Protein AF-A0A2W6CKY6-F1 (afdb_monomer_lite)

pLDDT: mean 83.24, std 12.64, range [42.66, 97.38]

Sequence (65 aa):
MSPTPEQPERWPADDFVSTEELVRRLGITPIASVDQLAQDNPFDSDEEYQELLADVYVSRRSCIS

Structure (mmCIF, N/CA/C/O backbone):
data_AF-A0A2W6CKY6-F1
#
_entry.id   AF-A0A2W6CKY6-F1
#
loop_
_atom_site.group_PDB
_atom_site.id
_atom_site.type_symbol
_atom_site.label_atom_id
_atom_site.label_alt_id
_atom_site.label_comp_id
_atom_site.label_asym_id
_atom_site.label_entity_id
_atom_site.label_seq_id
_atom_site.pdbx_PDB_ins_code
_atom_site.Cartn_x
_atom_site.Cartn_y
_atom_site.Cartn_z
_atom_site.occupancy
_atom_site.B_iso_or_equiv
_atom_site.auth_seq_id
_atom_site.auth_comp_id
_atom_site.auth_asym_id
_atom_site.auth_atom_id
_atom_site.pdbx_PDB_model_num
ATOM 1 N N . MET A 1 1 ? -2.195 2.634 -18.387 1.00 42.66 1 MET A N 1
ATOM 2 C CA . MET A 1 1 ? -1.039 1.812 -18.789 1.00 42.66 1 MET A CA 1
ATOM 3 C C . MET A 1 1 ? 0.205 2.594 -18.422 1.00 42.66 1 MET A C 1
ATOM 5 O O . MET A 1 1 ? 0.470 3.604 -19.063 1.00 42.66 1 MET A O 1
ATOM 9 N N . SER A 1 2 ? 0.873 2.227 -17.330 1.00 52.94 2 SER A N 1
ATOM 10 C CA . SER A 1 2 ? 2.172 2.816 -16.984 1.00 52.94 2 SER A CA 1
ATOM 11 C C . SER A 1 2 ? 3.226 2.252 -17.941 1.00 52.94 2 SER A C 1
ATOM 13 O O . SER A 1 2 ? 3.112 1.076 -18.290 1.00 52.94 2 SER A O 1
ATOM 15 N N . PRO A 1 3 ? 4.196 3.053 -18.411 1.00 59.00 3 PRO A N 1
ATOM 16 C CA . PRO A 1 3 ? 5.212 2.565 -19.336 1.00 59.00 3 PRO A CA 1
ATOM 17 C C . PRO A 1 3 ? 6.004 1.428 -18.685 1.00 59.00 3 PRO A C 1
AT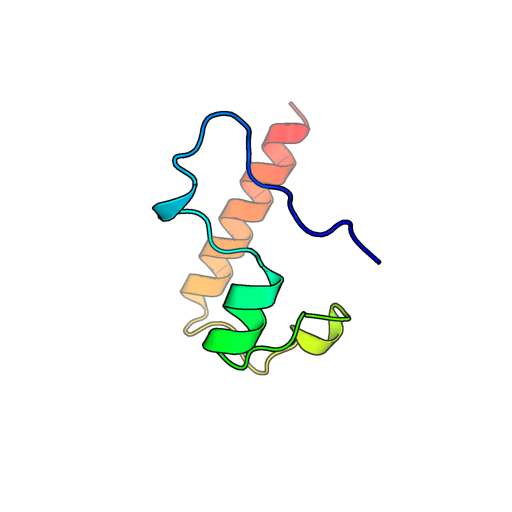OM 19 O O . PRO A 1 3 ? 6.379 1.522 -17.514 1.00 59.00 3 PRO A O 1
ATOM 22 N N . THR A 1 4 ? 6.231 0.353 -19.442 1.00 64.44 4 THR A N 1
ATOM 23 C CA . THR A 1 4 ? 7.141 -0.724 -19.050 1.00 64.44 4 THR A CA 1
ATOM 24 C C . THR A 1 4 ? 8.493 -0.098 -18.715 1.00 64.44 4 THR A C 1
ATOM 26 O O . THR A 1 4 ? 9.001 0.668 -19.535 1.00 64.44 4 THR A O 1
ATOM 29 N N . PRO A 1 5 ? 9.068 -0.357 -17.529 1.00 66.12 5 PRO A N 1
ATOM 30 C CA . PRO A 1 5 ? 10.361 0.210 -17.191 1.00 66.12 5 PRO A CA 1
ATOM 31 C C . PRO A 1 5 ? 11.397 -0.304 -18.185 1.00 66.12 5 PRO A C 1
ATOM 33 O O . PRO A 1 5 ? 11.606 -1.512 -18.315 1.00 66.12 5 PRO A O 1
ATOM 36 N N . GLU A 1 6 ? 11.997 0.628 -18.916 1.00 70.69 6 GLU A N 1
ATOM 37 C CA . GLU A 1 6 ? 13.072 0.346 -19.856 1.00 70.69 6 GLU A CA 1
ATOM 38 C C . GLU A 1 6 ? 14.390 0.171 -19.098 1.00 70.69 6 GLU A C 1
ATOM 40 O O . GLU A 1 6 ? 14.602 0.756 -18.030 1.00 70.69 6 GLU A O 1
ATOM 45 N N . GLN A 1 7 ? 15.278 -0.657 -19.648 1.00 68.56 7 GLN A N 1
ATOM 46 C CA . GLN A 1 7 ? 16.603 -0.869 -19.085 1.00 68.56 7 GLN A CA 1
ATOM 47 C C . GLN A 1 7 ? 17.359 0.470 -19.035 1.00 68.56 7 GLN A C 1
ATOM 49 O O . GLN A 1 7 ? 17.536 1.106 -20.076 1.00 68.56 7 GLN A O 1
ATOM 54 N N . PRO A 1 8 ? 17.860 0.898 -17.864 1.00 72.19 8 PRO A N 1
ATOM 55 C CA . PRO A 1 8 ? 18.713 2.076 -17.785 1.00 72.19 8 PRO A CA 1
ATOM 56 C C . PRO A 1 8 ? 19.992 1.843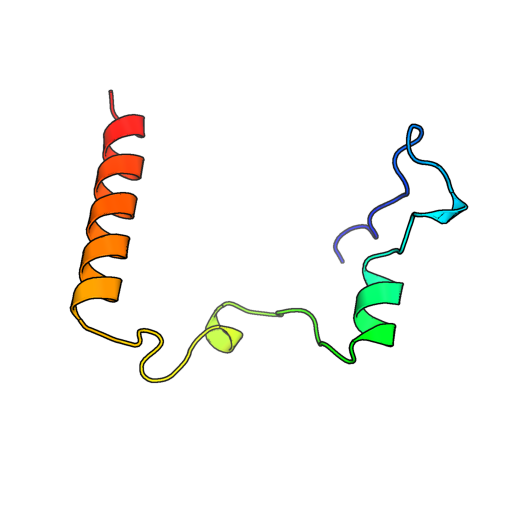 -18.596 1.00 72.19 8 PRO A C 1
ATOM 58 O O . PRO A 1 8 ? 20.650 0.822 -18.403 1.00 72.19 8 PRO A O 1
ATOM 61 N N . GLU A 1 9 ? 20.396 2.804 -19.437 1.00 69.81 9 GLU A N 1
ATOM 62 C CA . GLU A 1 9 ? 21.556 2.687 -20.353 1.00 69.81 9 GLU A CA 1
ATOM 63 C C . GLU A 1 9 ? 22.872 2.248 -19.676 1.00 69.81 9 GLU A C 1
ATOM 65 O O . GLU A 1 9 ? 23.798 1.784 -20.336 1.00 69.81 9 GLU A O 1
ATOM 70 N N . ARG A 1 10 ? 22.975 2.404 -18.351 1.00 70.31 10 ARG A N 1
ATOM 71 C CA . ARG A 1 10 ? 24.175 2.122 -17.555 1.00 70.31 10 ARG A CA 1
ATOM 72 C C . ARG A 1 10 ? 24.211 0.715 -16.937 1.00 70.31 10 ARG A C 1
ATOM 74 O O . ARG A 1 10 ? 25.219 0.372 -16.324 1.00 70.31 10 ARG A O 1
ATOM 81 N N . TRP A 1 11 ? 23.149 -0.085 -17.048 1.00 68.69 11 TRP A N 1
ATOM 82 C CA . TRP A 1 11 ? 23.108 -1.422 -16.444 1.00 68.69 11 TRP A CA 1
ATOM 83 C C . TRP A 1 11 ? 23.569 -2.499 -17.437 1.00 68.69 11 TRP A C 1
ATOM 85 O O . TRP A 1 11 ? 23.098 -2.483 -18.579 1.00 68.69 11 TRP A O 1
ATOM 95 N N . PRO A 1 12 ? 24.448 -3.444 -17.037 1.00 74.25 12 PRO A N 1
ATOM 96 C CA . PRO A 1 12 ? 24.701 -4.647 -17.824 1.00 74.25 12 PRO A CA 1
ATOM 97 C C . PRO A 1 12 ? 23.387 -5.333 -18.219 1.00 74.25 12 PRO A C 1
ATOM 99 O O . PRO A 1 12 ? 22.538 -5.591 -17.368 1.00 74.25 12 PRO A O 1
ATOM 102 N N . ALA A 1 13 ? 23.225 -5.617 -19.515 1.00 64.75 13 ALA A N 1
ATOM 103 C CA . ALA A 1 13 ? 22.000 -6.205 -20.063 1.00 64.75 13 ALA A CA 1
ATOM 104 C C . ALA A 1 13 ? 21.693 -7.600 -19.498 1.00 64.75 13 ALA A C 1
ATOM 106 O O . ALA A 1 13 ? 20.528 -7.975 -19.408 1.00 64.75 13 ALA A O 1
ATOM 107 N N . ASP A 1 14 ? 22.722 -8.332 -19.067 1.00 69.25 14 ASP A N 1
ATOM 108 C CA . ASP A 1 14 ? 22.581 -9.690 -18.536 1.00 69.25 14 ASP A CA 1
ATOM 109 C C . ASP A 1 14 ? 21.926 -9.738 -17.141 1.00 69.25 14 ASP A C 1
ATOM 111 O O . ASP A 1 14 ? 21.381 -10.774 -16.760 1.00 69.25 14 ASP A O 1
ATOM 115 N N . ASP A 1 15 ? 21.910 -8.617 -16.407 1.00 76.56 15 ASP A N 1
ATOM 116 C CA . ASP A 1 15 ? 21.358 -8.530 -15.045 1.00 76.56 15 ASP A CA 1
ATOM 117 C C . ASP A 1 15 ? 19.972 -7.860 -14.990 1.00 76.56 15 ASP A C 1
ATOM 119 O O . ASP A 1 15 ? 19.337 -7.812 -13.932 1.00 76.56 15 ASP A O 1
ATOM 123 N N . PHE A 1 16 ? 19.479 -7.322 -16.111 1.00 81.50 16 PHE A N 1
ATOM 124 C CA . PHE A 1 16 ? 18.190 -6.635 -16.145 1.00 81.50 16 PHE A CA 1
ATOM 125 C C . PHE A 1 16 ? 17.031 -7.619 -16.344 1.00 81.50 16 PHE A C 1
ATOM 127 O O . PHE A 1 16 ? 16.974 -8.374 -17.313 1.00 81.50 16 PHE A O 1
ATOM 134 N N . VAL A 1 17 ? 16.046 -7.558 -15.448 1.00 83.81 17 VAL A N 1
ATOM 135 C CA . VAL A 1 17 ? 14.778 -8.282 -15.572 1.00 83.81 17 VAL A CA 1
ATOM 136 C C . VAL A 1 17 ? 13.652 -7.257 -15.549 1.00 83.81 17 VAL A C 1
ATOM 138 O O . VAL A 1 17 ? 13.515 -6.506 -14.584 1.00 83.81 17 VAL A O 1
ATOM 141 N N . SER A 1 18 ? 12.843 -7.212 -16.611 1.00 85.00 18 SER A N 1
ATOM 142 C CA . SER A 1 18 ? 11.718 -6.276 -16.681 1.00 85.00 18 SER A CA 1
ATOM 143 C C . SER A 1 18 ? 10.671 -6.594 -15.612 1.00 85.00 18 SER A C 1
ATOM 145 O O . SER A 1 18 ? 10.511 -7.744 -15.196 1.00 85.00 18 SER A O 1
ATOM 147 N N . THR A 1 19 ? 9.895 -5.591 -15.198 1.00 84.31 19 THR A N 1
ATOM 148 C CA . THR A 1 19 ? 8.786 -5.804 -14.254 1.00 84.31 19 THR A CA 1
ATOM 149 C C . THR A 1 19 ? 7.798 -6.849 -14.763 1.00 84.31 19 THR A C 1
ATOM 151 O O . THR A 1 19 ? 7.305 -7.650 -13.979 1.00 84.31 19 THR A O 1
ATOM 154 N N . GLU A 1 20 ? 7.543 -6.891 -16.070 1.00 86.00 20 GLU A N 1
ATOM 155 C CA . GLU A 1 20 ? 6.652 -7.884 -16.674 1.00 86.00 20 GLU A CA 1
ATOM 156 C C . GLU A 1 20 ? 7.221 -9.308 -16.584 1.00 86.00 20 GLU A C 1
ATOM 158 O O . GLU A 1 20 ? 6.498 -10.253 -16.265 1.00 86.00 20 GLU A O 1
ATOM 163 N N . GLU A 1 21 ? 8.536 -9.461 -16.756 1.00 88.75 21 GLU A N 1
ATOM 164 C CA . GLU A 1 21 ? 9.214 -10.739 -16.555 1.00 88.75 21 GLU A CA 1
ATOM 165 C C . GLU A 1 21 ? 9.213 -11.162 -15.077 1.00 88.75 21 GLU A C 1
ATOM 167 O O . GLU A 1 21 ? 8.998 -12.338 -14.777 1.00 88.75 21 GLU A O 1
ATOM 172 N N . LEU A 1 22 ? 9.389 -10.222 -14.142 1.00 88.62 22 LEU A N 1
ATOM 173 C CA . LEU A 1 22 ? 9.277 -10.490 -12.702 1.00 88.62 22 LEU A CA 1
ATOM 174 C C . LEU A 1 22 ? 7.861 -10.936 -12.318 1.00 88.62 22 LEU A C 1
ATOM 176 O O . LEU A 1 22 ? 7.703 -11.938 -11.622 1.00 88.62 22 LEU A O 1
ATOM 180 N N . VAL A 1 23 ? 6.840 -10.240 -12.820 1.00 89.94 23 VAL A N 1
ATOM 181 C CA . VAL A 1 23 ? 5.420 -10.584 -12.648 1.00 89.94 23 VAL A CA 1
ATOM 182 C C . VAL A 1 23 ? 5.152 -12.006 -13.142 1.00 89.94 23 VAL A C 1
ATOM 184 O O . VAL A 1 23 ? 4.579 -12.816 -12.412 1.00 89.94 23 VAL A O 1
ATOM 187 N N . ARG A 1 24 ? 5.651 -12.352 -14.337 1.00 89.88 24 ARG A N 1
ATOM 188 C CA . ARG A 1 24 ? 5.508 -13.694 -14.915 1.00 89.88 24 ARG A CA 1
ATOM 189 C C . ARG A 1 24 ? 6.213 -14.774 -14.092 1.00 89.88 24 ARG A C 1
ATOM 191 O O . ARG A 1 24 ? 5.636 -15.836 -13.882 1.00 89.88 24 ARG A O 1
ATOM 198 N N . ARG A 1 25 ? 7.449 -14.528 -13.642 1.00 93.56 25 ARG A N 1
ATOM 199 C CA . ARG A 1 25 ? 8.252 -15.503 -12.876 1.00 93.56 25 ARG A CA 1
ATOM 200 C C . ARG A 1 25 ? 7.690 -15.772 -11.486 1.00 93.56 25 ARG A C 1
ATOM 202 O O . ARG A 1 25 ? 7.746 -16.907 -11.026 1.00 93.56 25 ARG A O 1
ATOM 209 N N . LEU A 1 26 ? 7.188 -14.734 -10.823 1.00 90.75 26 LEU A N 1
ATOM 210 C CA . LEU A 1 26 ? 6.698 -14.819 -9.448 1.00 90.75 26 LEU A CA 1
ATOM 211 C C . LEU A 1 26 ? 5.200 -15.146 -9.371 1.00 90.75 26 LEU A C 1
ATOM 213 O O . LEU A 1 26 ? 4.701 -15.417 -8.284 1.00 90.75 26 LEU A O 1
ATOM 217 N N . GLY A 1 27 ? 4.480 -15.119 -10.499 1.00 90.69 27 GLY A N 1
ATOM 218 C CA . GLY A 1 27 ? 3.036 -15.370 -10.539 1.00 90.69 27 GLY A CA 1
ATOM 219 C C . GLY A 1 27 ? 2.222 -14.336 -9.756 1.00 90.69 27 GLY A C 1
ATOM 220 O O . GLY A 1 27 ? 1.110 -14.625 -9.320 1.00 90.69 27 GLY A O 1
ATOM 221 N N . ILE A 1 28 ? 2.788 -13.147 -9.539 1.00 88.62 28 ILE A N 1
ATOM 222 C CA . ILE A 1 28 ? 2.158 -12.067 -8.776 1.00 88.62 28 ILE A CA 1
ATOM 223 C C . ILE A 1 28 ? 1.299 -11.206 -9.694 1.00 88.62 28 ILE A C 1
ATOM 225 O O . ILE A 1 28 ? 1.569 -11.093 -10.884 1.00 88.62 28 ILE A O 1
ATOM 229 N N . THR A 1 29 ? 0.274 -10.567 -9.140 1.00 86.62 29 THR A N 1
ATOM 230 C CA . THR A 1 29 ? -0.613 -9.688 -9.913 1.00 86.62 29 THR A CA 1
ATOM 231 C C . THR A 1 29 ? -0.378 -8.238 -9.490 1.00 86.62 29 THR A C 1
ATOM 233 O O . THR A 1 29 ? -0.257 -7.989 -8.289 1.00 86.62 29 THR A O 1
ATOM 236 N N . PRO A 1 30 ? -0.300 -7.272 -10.424 1.00 85.69 30 PRO A N 1
ATOM 237 C CA . PRO A 1 30 ? -0.208 -5.861 -10.068 1.00 85.69 30 PRO A CA 1
ATOM 238 C C . PRO A 1 30 ? -1.383 -5.409 -9.195 1.00 85.69 30 PRO A C 1
ATOM 240 O O . PRO A 1 30 ? -2.526 -5.803 -9.430 1.00 85.69 30 PRO A O 1
ATOM 243 N N . ILE A 1 31 ? -1.097 -4.534 -8.231 1.00 90.00 31 ILE A N 1
ATOM 244 C CA . ILE A 1 31 ? -2.115 -3.911 -7.382 1.00 90.00 31 ILE A CA 1
ATOM 245 C C . ILE A 1 31 ? -2.902 -2.907 -8.232 1.00 90.00 31 ILE A C 1
ATOM 247 O O . ILE A 1 31 ? -2.352 -1.924 -8.728 1.00 90.00 31 ILE A O 1
ATOM 251 N N . ALA A 1 32 ? -4.193 -3.164 -8.416 1.00 88.75 32 ALA A N 1
ATOM 252 C CA . ALA A 1 32 ? -5.083 -2.375 -9.262 1.00 88.75 32 ALA A CA 1
ATOM 253 C C . ALA A 1 32 ? -5.826 -1.267 -8.499 1.00 88.75 32 ALA A C 1
ATOM 255 O O . ALA A 1 32 ? -6.372 -0.355 -9.119 1.00 88.75 32 ALA A O 1
ATOM 256 N N . SER A 1 33 ? -5.885 -1.346 -7.167 1.00 91.25 33 SER A N 1
ATOM 257 C CA . SER A 1 33 ? -6.580 -0.366 -6.326 1.00 91.25 33 SER A CA 1
ATOM 258 C C . SER A 1 33 ? -6.074 -0.401 -4.887 1.00 91.25 33 SER A C 1
ATOM 260 O O . SER A 1 33 ? -5.462 -1.377 -4.461 1.00 91.25 33 SER A O 1
ATOM 262 N N . VAL A 1 34 ? -6.372 0.657 -4.133 1.00 89.00 34 VAL A N 1
ATOM 263 C CA . VAL A 1 34 ? -6.083 0.718 -2.692 1.00 89.00 34 VAL A CA 1
ATOM 264 C C . VAL A 1 34 ? -6.874 -0.343 -1.927 1.00 89.00 34 VAL A C 1
ATOM 266 O O . VAL A 1 34 ? -6.344 -0.923 -0.988 1.00 89.00 34 VAL A O 1
ATOM 269 N N . ASP A 1 35 ? -8.090 -0.668 -2.368 1.00 91.12 35 ASP A N 1
ATOM 270 C CA . ASP A 1 35 ? -8.928 -1.680 -1.715 1.00 91.12 35 ASP A CA 1
ATOM 271 C C . ASP A 1 35 ? -8.278 -3.072 -1.722 1.00 91.12 35 ASP A C 1
ATOM 273 O O . ASP A 1 35 ? -8.488 -3.858 -0.805 1.00 91.12 35 ASP A O 1
ATOM 277 N N . GLN A 1 36 ? -7.427 -3.374 -2.710 1.00 90.56 36 GLN A N 1
ATOM 278 C CA . GLN A 1 36 ? -6.662 -4.628 -2.742 1.00 90.56 36 GLN A CA 1
ATOM 279 C C . 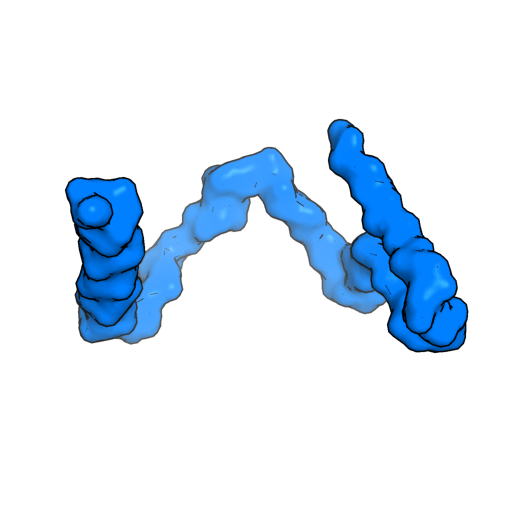GLN A 1 36 ? -5.551 -4.703 -1.689 1.00 90.56 36 GLN A C 1
ATOM 281 O O . GLN A 1 36 ? -5.024 -5.784 -1.441 1.00 90.56 36 GLN A O 1
ATOM 286 N N . LEU A 1 37 ? -5.172 -3.571 -1.096 1.00 88.44 37 LEU A N 1
ATOM 287 C CA . LEU A 1 37 ? -4.199 -3.508 -0.007 1.00 88.44 37 LEU A CA 1
ATOM 288 C C . LEU A 1 37 ? -4.857 -3.616 1.370 1.00 88.44 37 LEU A C 1
ATOM 290 O O . LEU A 1 37 ? -4.143 -3.711 2.365 1.00 88.44 37 LEU A O 1
ATOM 294 N N . ALA A 1 38 ? -6.190 -3.591 1.443 1.00 88.62 38 ALA A N 1
ATOM 295 C CA . ALA A 1 38 ? -6.893 -3.764 2.701 1.00 88.62 38 ALA A CA 1
ATOM 296 C C . ALA A 1 38 ? -6.672 -5.192 3.223 1.00 88.62 38 ALA A C 1
ATOM 298 O O . ALA A 1 38 ? -6.957 -6.171 2.533 1.00 88.62 38 ALA A O 1
ATOM 299 N N . GLN A 1 39 ? -6.161 -5.299 4.447 1.00 86.69 39 GLN A N 1
ATOM 300 C CA . GLN A 1 39 ? -6.006 -6.561 5.162 1.00 86.69 39 GLN A CA 1
ATOM 301 C C . GLN A 1 39 ? -6.665 -6.452 6.531 1.00 86.69 39 GLN A C 1
ATOM 303 O O . GLN A 1 39 ? -6.636 -5.390 7.160 1.00 86.69 39 GLN A O 1
ATOM 308 N N . ASP A 1 40 ? -7.238 -7.560 6.990 1.00 86.25 40 ASP A N 1
ATOM 309 C CA . ASP A 1 4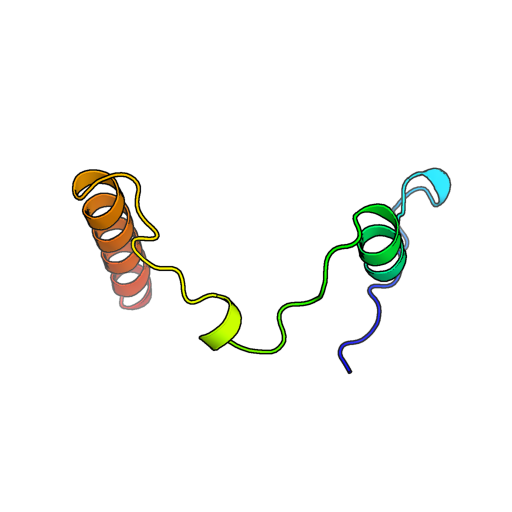0 ? -7.729 -7.670 8.356 1.00 86.25 40 ASP A CA 1
ATOM 310 C C . ASP A 1 4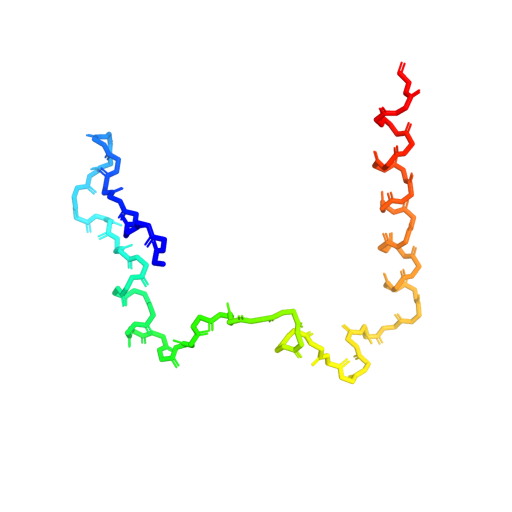0 ? -6.534 -7.807 9.301 1.00 86.25 40 ASP A C 1
ATOM 312 O O . ASP A 1 40 ? -5.730 -8.724 9.158 1.00 86.25 40 ASP A O 1
ATOM 316 N N . ASN A 1 41 ? -6.435 -6.886 10.262 1.00 89.19 41 ASN A N 1
ATOM 317 C CA . ASN A 1 41 ? -5.339 -6.791 11.229 1.00 89.19 41 ASN A CA 1
ATOM 318 C C . ASN A 1 41 ? -3.931 -6.801 10.583 1.00 89.19 41 ASN A C 1
ATOM 320 O O . ASN A 1 41 ? -3.185 -7.763 10.752 1.00 89.19 41 ASN A O 1
ATOM 324 N N . PRO A 1 42 ? -3.550 -5.732 9.855 1.00 90.69 42 PRO A N 1
ATOM 325 C CA . PRO A 1 42 ? -2.288 -5.675 9.109 1.00 90.69 42 PRO A CA 1
ATOM 326 C C . PRO A 1 42 ? -1.034 -5.533 9.986 1.00 90.69 42 PRO A C 1
ATOM 328 O O . PRO A 1 42 ? 0.063 -5.503 9.440 1.00 90.69 42 PRO A O 1
ATOM 331 N N . PHE A 1 43 ? -1.197 -5.402 11.304 1.00 93.69 43 PHE A N 1
ATOM 332 C CA . PHE A 1 43 ? -0.109 -5.249 12.265 1.00 93.69 43 PHE A CA 1
ATOM 333 C C . PHE A 1 43 ? -0.065 -6.456 13.196 1.00 93.69 43 PHE A C 1
ATOM 335 O O . PHE A 1 43 ? -1.106 -6.941 13.657 1.00 93.69 43 PHE A O 1
ATOM 342 N N . ASP A 1 44 ? 1.147 -6.907 13.499 1.00 93.31 44 ASP A N 1
ATOM 343 C CA . ASP A 1 44 ? 1.388 -8.034 14.399 1.00 93.31 44 ASP A CA 1
ATOM 344 C C . ASP A 1 44 ? 1.187 -7.632 15.873 1.00 93.31 44 ASP A C 1
ATOM 346 O O . ASP A 1 44 ? 0.949 -8.493 16.727 1.00 93.31 44 ASP A O 1
ATOM 350 N N . SER A 1 45 ? 1.250 -6.330 16.185 1.00 95.62 45 SER A N 1
ATOM 351 C CA . SER A 1 45 ? 0.995 -5.782 17.521 1.00 95.62 45 SER A CA 1
ATOM 352 C C . SER A 1 45 ? 0.509 -4.329 17.511 1.00 95.62 45 SER A C 1
ATOM 354 O O . SER A 1 45 ? 0.690 -3.581 16.547 1.00 95.62 45 SER A O 1
ATOM 356 N N . ASP A 1 46 ? -0.064 -3.903 18.640 1.00 96.25 46 ASP A N 1
ATOM 357 C CA . ASP A 1 46 ? -0.413 -2.499 18.867 1.00 96.25 46 ASP A CA 1
ATOM 358 C C . ASP A 1 46 ? 0.841 -1.609 18.885 1.00 96.25 46 ASP A C 1
ATOM 360 O O . ASP A 1 46 ? 0.798 -0.480 18.397 1.00 96.25 46 ASP A O 1
ATOM 364 N N . GLU A 1 47 ? 1.967 -2.105 19.410 1.00 97.38 47 GLU A N 1
ATOM 365 C CA . GLU A 1 47 ? 3.245 -1.388 19.406 1.00 97.38 47 GLU A CA 1
ATOM 366 C C . GLU A 1 47 ? 3.736 -1.071 17.988 1.00 97.38 47 GLU A C 1
ATOM 368 O O . GLU A 1 47 ? 4.093 0.079 17.728 1.00 97.38 47 GLU A O 1
ATOM 373 N N . GLU A 1 48 ? 3.697 -2.035 17.059 1.00 96.81 48 GLU A N 1
ATOM 374 C CA . GLU A 1 48 ? 4.091 -1.818 15.657 1.00 96.81 48 GLU A CA 1
ATOM 375 C C . GLU A 1 48 ? 3.235 -0.717 15.012 1.00 96.81 48 GLU A C 1
ATOM 377 O O . GLU A 1 48 ? 3.739 0.190 14.340 1.00 96.81 48 GLU A O 1
ATOM 382 N N . TYR A 1 49 ? 1.929 -0.743 15.281 1.00 94.94 49 TYR A N 1
ATOM 383 C CA . TYR A 1 49 ? 1.018 0.290 14.809 1.00 94.94 49 TYR A CA 1
ATOM 384 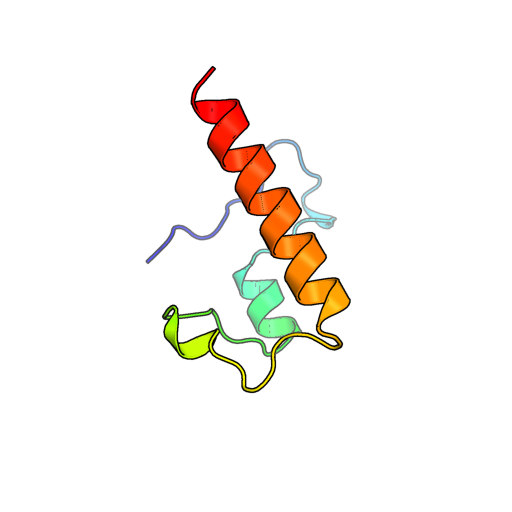C C . TYR A 1 49 ? 1.364 1.678 15.379 1.00 94.94 49 TYR A C 1
ATOM 386 O O . TYR A 1 49 ? 1.363 2.669 14.641 1.00 94.94 49 TYR A O 1
ATOM 394 N N . GLN A 1 50 ? 1.700 1.776 16.671 1.00 96.69 50 GLN A N 1
ATOM 395 C CA . GLN A 1 50 ? 2.112 3.049 17.278 1.00 96.69 50 GLN A CA 1
ATOM 396 C C . GLN A 1 50 ? 3.430 3.577 16.696 1.00 96.69 50 GLN A C 1
ATOM 398 O O . GLN A 1 50 ? 3.555 4.786 16.479 1.00 96.69 50 GLN A O 1
ATOM 403 N N . GLU A 1 51 ? 4.396 2.700 16.417 1.00 96.69 51 GLU A N 1
ATOM 404 C CA . GLU A 1 51 ? 5.672 3.075 15.798 1.00 96.69 51 GLU A CA 1
ATOM 405 C C . GLU A 1 51 ? 5.465 3.683 14.406 1.00 96.69 51 GLU A C 1
ATOM 407 O O . GLU A 1 51 ? 6.000 4.760 14.120 1.00 96.69 51 GLU A O 1
ATOM 412 N N . LEU A 1 52 ? 4.610 3.069 13.577 1.00 94.69 52 LEU A N 1
ATOM 413 C CA . LEU A 1 52 ? 4.237 3.629 12.276 1.00 94.69 52 LEU A CA 1
ATOM 414 C C . LEU A 1 52 ? 3.608 5.022 12.423 1.00 94.69 52 LEU A C 1
ATOM 416 O O . LEU A 1 52 ? 3.967 5.952 11.696 1.00 94.69 52 LEU A O 1
ATOM 420 N N . LEU A 1 53 ? 2.657 5.188 13.348 1.00 96.00 53 LEU A N 1
ATOM 421 C CA . LEU A 1 53 ? 1.990 6.476 13.554 1.00 96.00 53 LEU A CA 1
ATOM 422 C C . LEU A 1 53 ? 2.971 7.568 13.993 1.00 96.00 53 LEU A C 1
ATOM 424 O O . LEU A 1 53 ? 2.856 8.710 13.534 1.00 96.00 53 LEU A O 1
ATOM 428 N N . ALA A 1 54 ? 3.930 7.230 14.856 1.00 95.81 54 ALA A N 1
ATOM 429 C CA . ALA A 1 54 ? 4.966 8.155 15.292 1.00 95.81 54 ALA A CA 1
ATOM 430 C C . ALA A 1 54 ? 5.834 8.618 14.111 1.00 95.81 54 ALA A C 1
ATOM 432 O O . ALA A 1 54 ? 6.028 9.826 13.940 1.00 95.81 54 ALA A O 1
ATOM 433 N N . ASP A 1 55 ? 6.286 7.690 13.262 1.00 94.31 55 ASP A N 1
ATOM 434 C CA . ASP A 1 55 ? 7.092 8.005 12.077 1.00 94.31 55 ASP A CA 1
ATOM 435 C C . ASP A 1 55 ? 6.331 8.892 11.076 1.00 94.31 55 ASP A C 1
ATOM 437 O O . ASP A 1 55 ? 6.809 9.963 10.686 1.00 94.31 55 ASP A O 1
ATOM 441 N N . VAL A 1 56 ? 5.085 8.528 10.746 1.00 93.69 56 VAL A N 1
ATOM 442 C CA . VAL A 1 56 ? 4.225 9.319 9.845 1.00 93.69 56 VAL A CA 1
ATOM 443 C C . VAL A 1 56 ? 4.019 10.735 10.382 1.00 93.69 56 VAL A C 1
ATOM 445 O O . VAL A 1 56 ? 4.030 11.708 9.618 1.00 93.69 56 VAL A O 1
ATOM 448 N N . TYR A 1 57 ? 3.826 10.874 11.694 1.00 91.31 57 TYR A N 1
ATOM 449 C CA . TYR A 1 57 ? 3.625 12.171 12.326 1.00 91.31 57 TYR A CA 1
ATOM 450 C C . TYR A 1 57 ? 4.878 13.050 12.265 1.00 91.31 57 TYR A C 1
ATOM 452 O O . TYR A 1 57 ? 4.778 14.239 11.940 1.00 91.31 57 TYR A O 1
ATOM 460 N N . VAL A 1 58 ? 6.051 12.471 12.539 1.00 92.81 58 VAL A N 1
ATOM 461 C CA . VAL A 1 58 ? 7.343 13.160 12.427 1.00 92.81 58 VAL A CA 1
ATOM 462 C C . VAL A 1 58 ? 7.577 13.603 10.986 1.00 92.81 58 VAL A C 1
ATOM 464 O O . VAL A 1 58 ? 7.760 14.796 10.748 1.00 92.81 58 VAL A O 1
ATOM 467 N N . SER A 1 59 ? 7.461 12.684 10.024 1.00 89.06 59 SER A N 1
ATOM 468 C CA . SER A 1 59 ? 7.673 12.949 8.596 1.00 89.06 59 SER A CA 1
ATOM 469 C C . SER A 1 59 ? 6.804 14.104 8.082 1.00 89.06 59 SER A C 1
ATOM 471 O O . SER A 1 59 ? 7.302 15.050 7.469 1.00 89.06 59 SER A O 1
ATOM 473 N N . ARG A 1 60 ? 5.507 14.114 8.427 1.00 87.25 60 ARG A N 1
ATOM 474 C CA . ARG A 1 60 ? 4.586 15.190 8.017 1.00 87.25 60 ARG A CA 1
ATOM 475 C C . ARG A 1 60 ? 4.904 16.536 8.658 1.00 87.25 60 ARG A C 1
ATOM 477 O O . ARG A 1 60 ? 4.760 17.562 7.998 1.00 87.25 60 ARG A O 1
ATOM 484 N N . ARG A 1 61 ? 5.317 16.561 9.927 1.00 83.06 61 ARG A N 1
ATOM 485 C CA . ARG A 1 61 ? 5.681 17.815 10.607 1.00 83.06 61 ARG A CA 1
ATOM 486 C C . ARG A 1 61 ? 7.014 18.371 10.128 1.00 83.06 61 ARG A C 1
ATOM 488 O O . ARG A 1 61 ? 7.159 19.588 10.089 1.00 83.06 61 ARG A O 1
ATOM 495 N N . SER A 1 62 ? 7.941 17.516 9.710 1.00 75.50 62 SER A N 1
ATOM 496 C CA . SER A 1 62 ? 9.208 17.935 9.107 1.00 75.50 62 SER A CA 1
ATOM 497 C C . SER A 1 62 ? 9.033 18.637 7.756 1.00 75.50 62 SER A C 1
ATOM 499 O O . SER A 1 62 ? 9.894 19.420 7.381 1.00 75.50 62 SER A O 1
ATOM 501 N N . CYS A 1 63 ? 7.915 18.427 7.052 1.00 62.94 63 CYS A N 1
ATOM 502 C CA . CYS A 1 63 ? 7.581 19.157 5.823 1.00 62.94 63 CYS A CA 1
ATOM 503 C C . CYS A 1 63 ? 6.936 20.538 6.055 1.00 62.94 63 CYS A C 1
ATOM 505 O O . CYS A 1 63 ? 6.654 21.237 5.085 1.00 62.94 63 CYS A O 1
ATOM 507 N N . ILE A 1 64 ? 6.649 20.914 7.308 1.00 63.88 64 ILE A N 1
ATOM 508 C CA . ILE A 1 64 ? 5.970 22.175 7.674 1.00 63.88 64 ILE A CA 1
ATOM 509 C C . ILE A 1 64 ? 6.952 23.169 8.342 1.00 63.88 64 ILE A C 1
ATOM 511 O O . ILE A 1 64 ? 6.549 24.248 8.769 1.00 63.88 64 ILE A O 1
ATOM 515 N N . SER A 1 65 ? 8.247 22.840 8.414 1.00 54.47 65 SER A N 1
ATOM 516 C CA . SER A 1 65 ? 9.310 23.717 8.936 1.00 54.47 65 SER A CA 1
ATOM 517 C C . SER A 1 65 ? 10.236 24.214 7.835 1.00 54.47 65 SER A C 1
ATOM 519 O O . SER A 1 65 ? 10.865 25.263 8.096 1.00 54.47 65 SER A O 1
#

Radius of gyration: 18.39 Å; chains: 1; bounding box: 34×39×40 Å

Foldseek 3Di:
DPDWDDDDPPDDPVPDDTPVNVCVVVVDDDDPDPVVVDDDCPDPDPVVVVVVVVVVVVVVVVVVD

Secondary structure (DSSP, 8-state):
-PPPPPPPTTS-GGG---HHHHHHHHT------GGGG--SS--S-HHHHHHHHHHHHHHHHHTT-